Protein 5I2L (pdb70)

Structure (mmCIF, N/CA/C/O backbone):
data_5I2L
#
_entry.id   5I2L
#
_cell.length_a   37.325
_cell.length_b   50.670
_cell.length_c   53.381
_cell.angle_alpha   90.00
_cell.angle_beta   90.00
_cell.angle_gamma   90.00
#
_symmetry.space_group_name_H-M   'P 21 21 21'
#
loop_
_entity.id
_entity.type
_entity.pdbx_description
1 polymer 'EF-hand domain-containing protein D2'
2 non-polymer 'CALCIUM ION'
3 water water
#
loop_
_atom_site.group_PDB
_atom_site.id
_atom_site.type_symbol
_atom_site.label_atom_id
_atom_site.label_alt_id
_atom_site.label_comp_id
_atom_site.label_asym_id
_atom_site.label_entity_id
_atom_site.label_seq_id
_atom_site.pdbx_PDB_ins_code
_atom_site.Cartn_x
_atom_site.Cartn_y
_atom_site.Cartn_z
_atom_site.occupancy
_atom_site.B_iso_or_equiv
_atom_site.auth_seq_id
_atom_site.auth_comp_id
_atom_site.auth_asym_id
_atom_site.auth_atom_id
_atom_site.pdbx_PDB_model_num
ATOM 1 N N . PHE A 1 16 ? -14.912 18.422 -0.809 1.00 60.53 80 PHE A N 1
ATOM 2 C CA . PHE A 1 16 ? -14.789 17.369 -1.815 1.00 50.54 80 PHE A CA 1
ATOM 3 C C . PHE A 1 16 ? -15.947 17.363 -2.801 1.00 33.19 80 PHE A C 1
ATOM 4 O O . PHE A 1 16 ? -17.051 16.943 -2.459 1.00 36.39 80 PHE A O 1
ATOM 12 N N . ASN A 1 17 ? -15.691 17.829 -4.021 1.00 32.42 81 ASN A N 1
ATOM 13 C CA . ASN A 1 17 ? -16.639 17.647 -5.110 1.00 22.50 81 ASN A CA 1
ATOM 14 C C . ASN A 1 17 ? -16.237 16.441 -5.951 1.00 23.05 81 ASN A C 1
ATOM 15 O O . ASN A 1 17 ? -15.330 16.530 -6.773 1.00 19.31 81 ASN A O 1
ATOM 20 N N . PRO A 1 18 ? -16.889 15.327 -5.758 1.00 18.26 82 PRO A N 1
ATOM 21 C CA . PRO A 1 18 ? -16.526 14.115 -6.497 1.00 18.32 82 PRO A CA 1
ATOM 22 C C . PRO A 1 18 ? -16.724 14.210 -7.995 1.00 17.75 82 PRO A C 1
ATOM 23 O O . PRO A 1 18 ? -16.111 13.515 -8.732 1.00 19.91 82 PRO A O 1
ATOM 27 N N . TYR A 1 19 ? -17.626 15.078 -8.412 1.00 18.96 83 TYR A N 1
ATOM 28 C CA . TYR A 1 19 ? -17.983 15.210 -9.806 1.00 22.93 83 TYR A CA 1
ATOM 29 C C . TYR A 1 19 ? -16.876 15.842 -10.601 1.00 23.45 83 TYR A C 1
ATOM 30 O O . TYR A 1 19 ? -16.732 15.548 -11.726 1.00 26.81 83 TYR A O 1
ATOM 39 N N . THR A 1 20 ? -16.102 16.706 -9.977 1.00 19.93 84 THR A N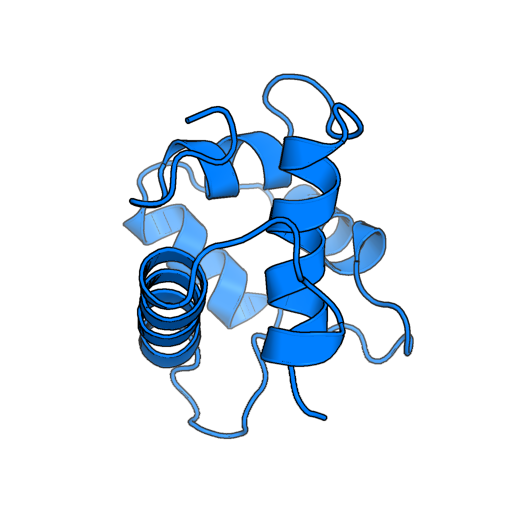 1
ATOM 40 C CA . THR A 1 20 ? -14.921 17.290 -10.612 1.00 21.59 84 THR A CA 1
ATOM 41 C C . THR A 1 20 ? -13.680 16.407 -10.534 1.00 20.34 84 THR A C 1
ATOM 42 O O . THR A 1 20 ? -12.882 16.395 -11.466 1.00 27.29 84 THR A O 1
ATOM 46 N N . GLU A 1 21 ? -13.501 15.656 -9.449 1.00 21.39 85 GLU A N 1
ATOM 47 C CA . GLU A 1 21 ? -12.329 14.792 -9.368 1.00 20.61 85 GLU A CA 1
ATOM 48 C C . GLU A 1 21 ? -12.436 13.527 -10.226 1.00 20.26 85 GLU A C 1
ATOM 49 O O . GLU A 1 21 ? -11.444 13.056 -10.781 1.00 20.83 85 GLU A O 1
ATOM 55 N N . PHE A 1 22 ? -13.649 12.998 -10.348 1.00 14.12 86 PHE A N 1
ATOM 56 C CA . PHE A 1 22 ? -13.873 11.739 -11.051 1.00 13.04 86 PHE A CA 1
ATOM 57 C C . PHE A 1 22 ? -14.678 11.953 -12.328 1.00 19.22 86 PHE A C 1
ATOM 58 O O . PHE A 1 22 ? -15.808 11.489 -12.436 1.00 16.82 86 PHE A O 1
ATOM 66 N N . LYS A 1 23 ? -14.086 12.641 -13.302 1.00 19.40 87 LYS A N 1
ATOM 67 C CA . LYS A 1 23 ? -14.804 12.957 -14.534 1.00 19.06 87 LYS A CA 1
ATOM 68 C C . LYS A 1 23 ? -14.992 11.760 -15.462 1.00 20.40 87 LYS A C 1
ATOM 69 O O . LYS A 1 23 ? -15.731 11.846 -16.447 1.00 22.25 87 LYS A O 1
ATOM 75 N N . GLU A 1 24 ? -14.337 10.645 -15.159 1.00 19.73 88 GLU A N 1
ATOM 76 C CA . GLU A 1 24 ? -14.534 9.455 -15.974 1.00 19.78 88 GLU A CA 1
ATOM 77 C C . GLU A 1 24 ? -15.888 8.810 -15.718 1.00 23.38 88 GLU A C 1
ATOM 78 O O . GLU A 1 24 ? -16.300 7.933 -16.468 1.00 26.16 88 GLU A O 1
ATOM 84 N N . PHE A 1 25 ? -16.586 9.248 -14.671 1.00 16.77 89 PHE A N 1
ATOM 85 C CA . PHE A 1 25 ? -17.908 8.713 -14.363 1.00 16.46 89 PHE A CA 1
ATOM 86 C C . PHE A 1 25 ? -19.019 9.729 -14.618 1.00 18.79 89 PHE A C 1
ATOM 87 O O . PHE A 1 25 ? -18.824 10.924 -14.427 1.00 19.38 89 PHE A O 1
ATOM 95 N N . SER A 1 26 ? -20.178 9.244 -15.050 1.00 12.79 90 SER A N 1
ATOM 96 C CA . SER A 1 26 ? -21.350 10.089 -15.255 1.00 14.81 90 SER A CA 1
ATOM 97 C C . SER A 1 26 ? -21.947 10.452 -13.905 1.00 15.68 90 SER A C 1
ATOM 98 O O . SER A 1 26 ? -21.621 9.817 -12.896 1.00 13.02 90 SER A O 1
ATOM 101 N N . ARG A 1 27 ? -22.798 11.479 -13.871 1.00 13.65 91 ARG A N 1
ATOM 102 C CA . ARG A 1 27 ? -23.489 11.814 -12.622 1.00 14.09 91 ARG A CA 1
ATOM 103 C C . ARG A 1 27 ? -24.316 10.633 -12.117 1.00 18.19 91 ARG A C 1
ATOM 104 O O . ARG A 1 27 ? -24.333 10.348 -10.925 1.00 17.37 91 ARG A O 1
ATOM 112 N N . LYS A 1 28 ? -24.987 9.930 -13.032 1.00 17.19 92 LYS A N 1
ATOM 113 C CA . LYS A 1 28 ? -25.753 8.743 -12.661 1.00 17.65 92 LYS A CA 1
ATOM 114 C C . LYS A 1 28 ? -24.897 7.683 -11.963 1.00 16.81 92 LYS A C 1
ATOM 115 O O . LYS A 1 28 ? -25.302 7.103 -10.950 1.00 13.83 92 LYS A O 1
ATOM 121 N N . GLN A 1 29 ? -23.720 7.425 -12.514 1.00 18.76 93 GLN A N 1
ATOM 122 C CA . GLN A 1 29 ? -22.817 6.453 -11.925 1.00 13.10 93 GLN A CA 1
ATOM 123 C C . GLN A 1 29 ? -22.356 6.879 -10.526 1.00 17.21 93 GLN A C 1
ATOM 124 O O . GLN A 1 29 ? -22.366 6.078 -9.591 1.00 13.04 93 GLN A O 1
ATOM 130 N N . ILE A 1 30 ? -21.965 8.140 -10.373 1.00 12.58 94 ILE A N 1
ATOM 131 C CA . ILE A 1 30 ? -21.531 8.604 -9.056 1.00 11.25 94 ILE A CA 1
ATOM 132 C C . ILE A 1 30 ? -22.679 8.551 -8.024 1.00 12.95 94 ILE A C 1
ATOM 133 O O . ILE A 1 30 ? -22.480 8.139 -6.872 1.00 12.28 94 ILE A O 1
ATOM 138 N N . LYS A 1 31 ? -23.888 8.900 -8.445 1.00 15.55 95 LYS A N 1
ATOM 139 C CA . LYS A 1 31 ? -25.042 8.822 -7.547 1.00 19.01 95 LYS A CA 1
ATOM 140 C C . LYS A 1 31 ? -25.333 7.366 -7.144 1.00 21.68 95 LYS A C 1
ATOM 141 O O . LYS A 1 31 ? -25.737 7.102 -6.016 1.00 17.94 95 LYS A O 1
ATOM 147 N N . ASP A 1 32 ? -25.124 6.431 -8.065 1.00 15.49 96 ASP A N 1
ATOM 148 C CA . ASP A 1 32 ? -25.325 5.000 -7.771 1.00 16.01 96 ASP A CA 1
ATOM 149 C C . ASP A 1 32 ? -24.287 4.520 -6.767 1.00 15.52 96 ASP A C 1
ATOM 150 O O . ASP A 1 32 ? -24.579 3.689 -5.894 1.00 14.90 96 ASP A O 1
ATOM 155 N N . MET A 1 33 ? -23.068 5.039 -6.903 1.00 14.25 97 MET A N 1
ATOM 156 C CA . MET A 1 3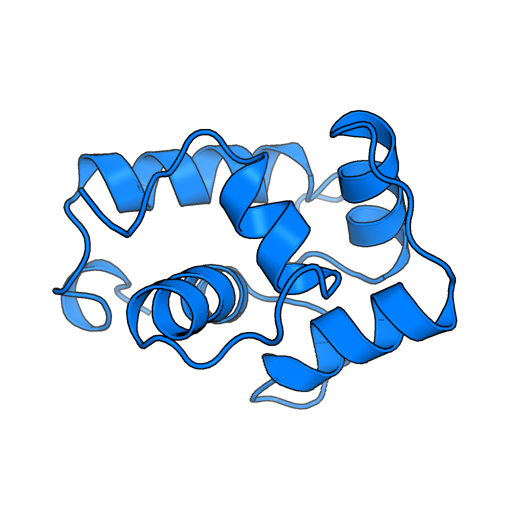3 ? -21.986 4.699 -5.979 1.00 13.46 97 MET A CA 1
ATOM 157 C C . MET A 1 33 ? -22.307 5.292 -4.627 1.00 12.62 97 MET A C 1
ATOM 158 O O . MET A 1 33 ? -22.107 4.651 -3.598 1.00 13.21 97 MET A O 1
ATOM 163 N N . GLU A 1 34 ? -22.825 6.514 -4.627 1.00 12.32 98 GLU A N 1
ATOM 164 C CA . GLU A 1 34 ? -23.251 7.142 -3.385 1.00 15.26 98 GLU A CA 1
ATOM 165 C C . GLU A 1 34 ? -24.345 6.362 -2.672 1.00 19.47 98 GLU A C 1
ATOM 166 O O . GLU A 1 34 ? -24.293 6.197 -1.458 1.00 18.91 98 GLU A O 1
ATOM 172 N N . LYS A 1 35 ? -25.344 5.900 -3.417 1.00 15.61 99 LYS A N 1
ATOM 173 C CA . LYS A 1 35 ? -26.430 5.124 -2.818 1.00 19.34 99 LYS A CA 1
ATOM 174 C C . LYS A 1 35 ? -25.908 3.838 -2.183 1.00 21.78 99 LYS A C 1
ATOM 175 O O . LYS A 1 35 ? -26.312 3.472 -1.078 1.00 18.74 99 LYS A O 1
ATOM 181 N N . MET A 1 36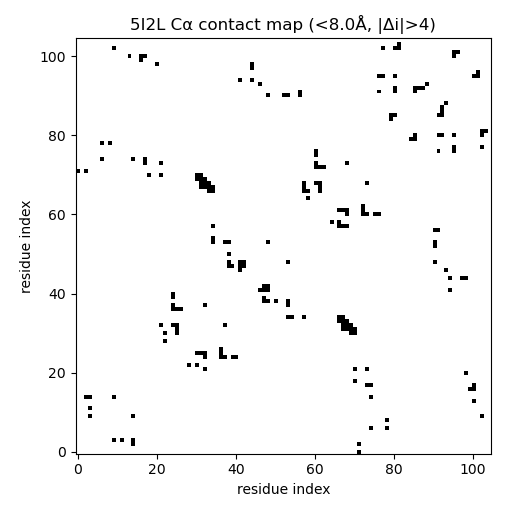 ? -25.020 3.151 -2.894 1.00 13.45 100 MET A N 1
ATOM 182 C CA . MET A 1 36 ? -24.376 1.951 -2.362 1.00 16.68 100 MET A CA 1
ATOM 183 C C . MET A 1 36 ? -23.566 2.268 -1.087 1.00 16.21 100 MET A C 1
ATOM 184 O O . MET A 1 36 ? -23.636 1.535 -0.094 1.00 16.47 100 MET A O 1
ATOM 189 N N . PHE A 1 37 ? -22.789 3.349 -1.127 1.00 13.32 101 PHE A N 1
ATOM 190 C CA . PHE A 1 37 ? -21.972 3.743 0.027 1.00 14.27 101 PHE A CA 1
ATOM 191 C C . PHE A 1 37 ? -22.864 3.987 1.242 1.00 15.34 101 PHE A C 1
ATOM 192 O O . PHE A 1 37 ? -22.630 3.456 2.338 1.00 14.28 101 PHE A O 1
ATOM 200 N N . LYS A 1 38 ? -23.888 4.806 1.037 1.00 15.76 102 LYS A N 1
ATOM 201 C CA . LYS A 1 38 ? -24.803 5.181 2.111 1.00 17.01 102 LYS A CA 1
ATOM 202 C C . LYS A 1 38 ? -25.578 3.973 2.630 1.00 20.04 102 LYS A C 1
ATOM 203 O O . LYS A 1 38 ? -25.889 3.889 3.816 1.00 20.15 102 LYS A O 1
ATOM 209 N N . GLN A 1 39 ? -25.855 3.020 1.746 1.00 17.71 103 GLN A N 1
ATOM 210 C CA . GLN A 1 39 ? -26.547 1.798 2.137 1.00 20.77 103 GLN A CA 1
ATOM 211 C C . GLN A 1 39 ? -25.753 1.022 3.175 1.00 20.24 103 GLN A C 1
ATOM 212 O O . GLN A 1 39 ? -26.314 0.506 4.143 1.00 20.18 103 GLN A O 1
ATOM 218 N N . TYR A 1 40 ? -24.444 0.949 2.976 1.00 17.51 104 TYR A N 1
ATOM 219 C CA . TYR A 1 40 ? -23.616 0.126 3.836 1.00 16.51 104 TYR A CA 1
ATOM 220 C C . TYR A 1 40 ? -22.886 0.871 4.958 1.00 16.66 104 TYR A C 1
ATOM 221 O O . TYR A 1 40 ? -22.316 0.239 5.845 1.00 17.69 104 TYR A O 1
ATOM 230 N N . ASP A 1 41 ? -22.933 2.201 4.938 1.00 15.63 105 ASP A N 1
ATOM 231 C CA . ASP A 1 41 ? -22.478 2.992 6.085 1.00 14.95 105 ASP A CA 1
ATOM 232 C C . ASP A 1 41 ? -23.586 2.968 7.150 1.00 18.20 105 ASP A C 1
ATOM 233 O O . ASP A 1 41 ? -24.302 3.961 7.363 1.00 21.26 105 ASP A O 1
ATOM 238 N N . ALA A 1 42 ? -23.706 1.826 7.818 1.00 22.72 106 ALA A N 1
ATOM 239 C CA . ALA A 1 42 ? -24.768 1.589 8.788 1.00 30.38 106 ALA A CA 1
ATOM 240 C C . ALA A 1 42 ? -24.782 2.612 9.914 1.00 30.41 106 ALA A C 1
ATOM 241 O O . ALA A 1 42 ? -25.836 2.918 10.461 1.00 28.56 106 ALA A O 1
ATOM 243 N N . GLY A 1 43 ? -23.613 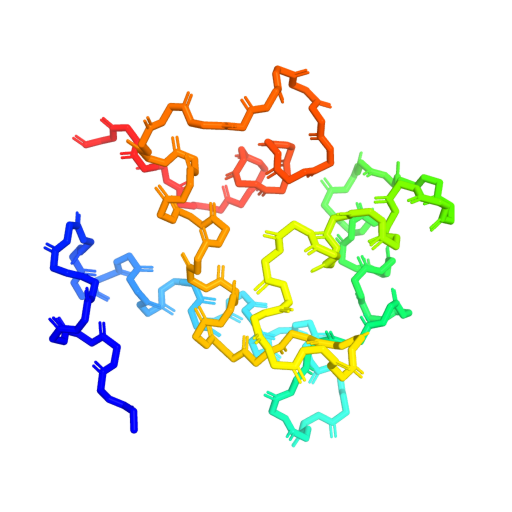3.141 10.254 1.00 28.85 107 GLY A N 1
ATOM 244 C CA . GLY A 1 43 ? -23.498 4.077 11.356 1.00 21.70 107 GLY A CA 1
ATOM 245 C C . GLY A 1 43 ? -23.723 5.542 11.006 1.00 25.59 107 GLY A C 1
ATOM 246 O O . GLY A 1 43 ? -23.754 6.393 11.896 1.00 23.46 107 GLY A O 1
ATOM 247 N N . ARG A 1 44 ? -23.864 5.835 9.713 1.00 19.75 108 ARG A N 1
ATOM 248 C CA . ARG A 1 44 ? -24.107 7.193 9.209 1.00 26.95 108 ARG A CA 1
ATOM 249 C C . ARG A 1 44 ? -23.040 8.219 9.599 1.00 28.63 108 ARG A C 1
ATOM 250 O O . ARG A 1 44 ? -23.344 9.411 9.745 1.00 28.10 108 ARG A O 1
ATOM 258 N N . ASP A 1 45 ? -21.796 7.769 9.757 1.00 18.50 109 ASP A N 1
ATOM 259 C CA . ASP A 1 45 ? -20.710 8.683 10.111 1.00 23.29 109 ASP A CA 1
ATOM 260 C C . ASP A 1 45 ? -19.934 9.156 8.878 1.00 21.25 109 ASP A C 1
ATOM 261 O O . ASP A 1 45 ? -18.998 9.946 8.987 1.00 21.52 109 ASP A O 1
ATOM 266 N N . GLY A 1 46 ? -20.306 8.654 7.707 1.00 20.12 110 GLY A N 1
ATOM 267 C CA . GLY A 1 46 ? -19.632 9.068 6.480 1.00 17.60 110 GLY A CA 1
ATOM 268 C C . GLY A 1 46 ? -18.452 8.213 6.044 1.00 15.87 110 GLY A C 1
ATOM 269 O O . GLY A 1 46 ? -17.675 8.613 5.181 1.00 13.65 110 GLY A O 1
ATOM 270 N N . PHE A 1 47 ? -18.304 7.033 6.646 1.00 14.38 111 PHE A N 1
ATOM 271 C CA . PHE A 1 47 ? -17.192 6.145 6.312 1.00 11.66 111 PHE A CA 1
ATOM 272 C C . PHE A 1 47 ? -17.690 4.731 6.256 1.00 20.25 111 PHE A C 1
ATOM 273 O O . PHE A 1 47 ? -18.709 4.418 6.831 1.00 12.62 111 PHE A O 1
ATOM 281 N N . ILE A 1 48 ? -16.976 3.869 5.564 1.00 10.85 112 ILE A N 1
ATOM 282 C CA . ILE A 1 48 ? -17.248 2.448 5.671 1.00 5.53 112 ILE A CA 1
ATOM 283 C C . ILE A 1 48 ? -16.026 1.821 6.310 1.00 8.61 112 ILE A C 1
ATOM 284 O O . ILE A 1 48 ? -14.931 1.843 5.745 1.00 13.10 112 ILE A O 1
ATOM 289 N N . ASP A 1 49 ? -16.229 1.258 7.500 1.00 9.87 113 ASP A N 1
ATOM 290 C CA . ASP A 1 49 ? -15.144 0.613 8.223 1.00 13.48 113 ASP A CA 1
ATOM 291 C C . ASP A 1 49 ? -15.080 -0.878 7.892 1.00 11.94 113 ASP A C 1
ATOM 292 O O . ASP A 1 49 ? -15.798 -1.370 7.007 1.00 11.48 113 ASP A O 1
ATOM 297 N N . LEU A 1 50 ? -14.238 -1.606 8.614 1.00 9.39 114 LEU A N 1
ATOM 298 C CA . LEU A 1 50 ? -13.958 -2.994 8.222 1.00 11.59 114 LEU A CA 1
ATOM 299 C C . LEU A 1 50 ? -15.172 -3.888 8.373 1.00 15.13 114 LEU A C 1
ATOM 300 O O . LEU A 1 50 ? -15.476 -4.718 7.502 1.00 12.85 114 LEU A O 1
ATOM 305 N N . MET A 1 51 ? -15.873 -3.730 9.489 1.00 17.15 115 MET A N 1
ATOM 306 C CA . MET A 1 51 ? -17.049 -4.551 9.749 1.00 14.23 115 MET A CA 1
ATOM 307 C C . MET A 1 51 ? -18.197 -4.207 8.820 1.00 11.73 115 MET A C 1
ATOM 308 O O . MET A 1 51 ? -18.960 -5.079 8.420 1.00 18.97 115 MET A O 1
ATOM 313 N N . GLU A 1 52 ? -18.320 -2.942 8.466 1.00 11.71 116 GLU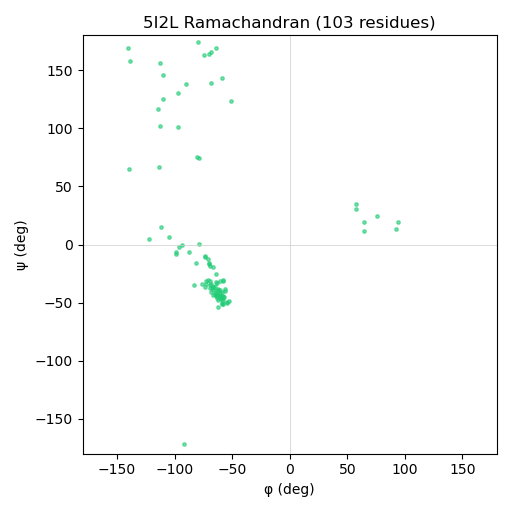 A N 1
ATOM 314 C CA . GLU A 1 52 ? -19.337 -2.553 7.508 1.00 11.50 116 GLU A CA 1
ATOM 315 C C . GLU A 1 52 ? -19.047 -3.132 6.129 1.00 12.44 116 GLU A C 1
ATOM 316 O O . GLU A 1 52 ? -19.965 -3.575 5.424 1.00 14.98 116 GLU A O 1
ATOM 322 N N . LEU A 1 53 ? -17.775 -3.138 5.749 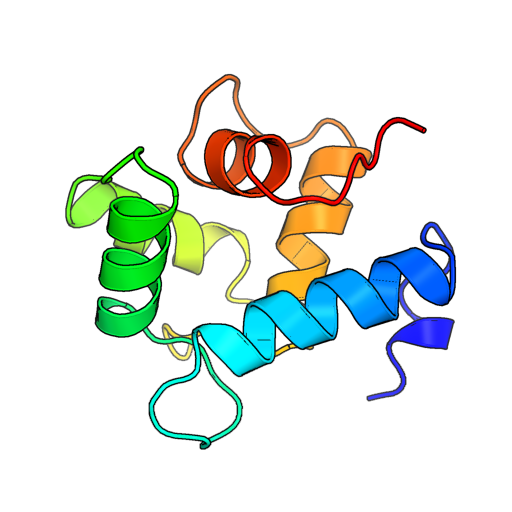1.00 13.63 117 LEU A N 1
ATOM 323 C CA . LEU A 1 53 ? -17.392 -3.713 4.466 1.00 13.16 117 LEU A CA 1
ATOM 324 C C . LEU A 1 53 ? -17.644 -5.220 4.499 1.00 14.47 117 LEU A C 1
ATOM 325 O O . LEU A 1 53 ? -18.068 -5.815 3.503 1.00 13.86 117 LEU A O 1
ATOM 330 N N . LYS A 1 54 ? -17.400 -5.833 5.651 1.00 9.56 118 LYS A N 1
ATOM 331 C CA . LYS A 1 54 ? -17.604 -7.280 5.811 1.00 10.54 118 LYS A CA 1
ATOM 332 C C . LYS A 1 54 ? -19.059 -7.592 5.506 1.00 16.03 118 LYS A C 1
ATOM 333 O O . LYS A 1 54 ? -19.375 -8.466 4.702 1.00 14.45 118 LYS A O 1
ATOM 339 N N . LEU A 1 55 ? -19.955 -6.844 6.143 1.00 18.87 119 LEU A N 1
ATOM 340 C CA . LEU A 1 55 ? -21.387 -6.998 5.911 1.00 20.20 119 LEU A CA 1
ATOM 341 C C . LEU A 1 55 ? -21.765 -6.729 4.454 1.00 18.56 119 LEU A C 1
ATOM 342 O O . LEU A 1 55 ? -22.610 -7.424 3.894 1.00 18.62 119 LEU A O 1
ATOM 347 N N . MET A 1 56 ? -21.145 -5.729 3.832 1.00 12.33 120 MET A N 1
ATOM 348 C CA . MET A 1 56 ? -21.436 -5.448 2.429 1.00 16.68 120 MET A CA 1
ATOM 349 C C . MET A 1 56 ? -21.119 -6.646 1.533 1.00 20.49 120 MET A C 1
ATOM 350 O O . MET A 1 56 ? -21.919 -7.049 0.672 1.00 17.43 120 MET A O 1
ATOM 355 N N . MET A 1 57 ? -19.949 -7.224 1.729 1.00 11.60 121 MET A N 1
ATOM 356 C CA . MET A 1 57 ? -19.514 -8.317 0.863 1.00 20.34 121 MET A CA 1
ATOM 357 C C . MET A 1 57 ? -20.362 -9.577 1.114 1.00 19.01 121 MET A C 1
ATOM 358 O O . MET A 1 57 ? -20.700 -10.291 0.178 1.00 17.03 121 MET A O 1
ATOM 363 N N . GLU A 1 58 ? -20.719 -9.834 2.370 1.00 16.40 122 GLU A N 1
ATOM 364 C CA . GLU A 1 58 ? -21.695 -10.878 2.661 1.00 18.04 122 GLU A CA 1
ATOM 365 C C . GLU A 1 58 ? -23.001 -10.658 1.886 1.00 25.14 122 GLU A C 1
ATOM 366 O O . GLU A 1 58 ? -23.505 -11.578 1.243 1.00 17.43 122 GLU A O 1
ATOM 372 N N . LYS A 1 59 ? -23.541 -9.442 1.939 1.00 18.51 123 LYS A N 1
ATOM 373 C CA . LYS A 1 59 ? -24.841 -9.175 1.326 1.00 22.50 123 LYS A CA 1
ATOM 374 C C . LYS A 1 59 ? -24.779 -9.232 -0.197 1.00 23.40 123 LYS A C 1
ATOM 375 O O . LYS A 1 59 ? -25.751 -9.619 -0.843 1.00 24.22 123 LYS A O 1
ATOM 381 N N . LEU A 1 60 ? -23.637 -8.861 -0.769 1.00 20.80 124 LEU A N 1
ATOM 382 C CA . LEU A 1 60 ? -23.437 -8.986 -2.211 1.00 18.46 124 LEU A CA 1
ATOM 383 C C . LEU A 1 60 ? -23.325 -10.447 -2.638 1.00 23.32 124 LEU A C 1
ATOM 384 O O . LEU A 1 60 ? -23.449 -10.765 -3.826 1.00 18.53 124 LEU A O 1
ATOM 389 N N . GLY A 1 61 ? -23.100 -11.327 -1.666 1.00 28.28 125 GLY A N 1
ATOM 390 C CA . GLY A 1 61 ? -23.041 -12.757 -1.924 1.00 29.57 125 GLY A CA 1
ATOM 391 C C . GLY A 1 61 ? -21.631 -13.258 -2.172 1.00 28.94 125 GLY A C 1
ATOM 392 O O . GLY A 1 61 ? -21.424 -14.338 -2.731 1.00 24.45 125 GLY A O 1
ATOM 393 N N . ALA A 1 62 ? -20.648 -12.473 -1.749 1.00 17.76 126 ALA A N 1
ATOM 394 C CA . ALA A 1 62 ? -19.258 -12.834 -1.971 1.00 17.47 126 ALA A CA 1
ATOM 395 C C . ALA A 1 62 ? -18.421 -12.498 -0.739 1.00 19.37 126 ALA A C 1
ATOM 396 O O . ALA A 1 62 ? -17.533 -11.635 -0.807 1.00 19.14 126 ALA A O 1
ATOM 398 N N . PRO A 1 63 ? -18.691 -13.180 0.388 1.00 20.88 127 PRO A N 1
ATOM 399 C CA . PRO A 1 63 ? -17.976 -12.823 1.621 1.00 16.51 127 PRO A CA 1
ATOM 400 C C . PRO A 1 63 ? -16.485 -12.983 1.413 1.00 23.59 127 PRO A C 1
ATOM 401 O O . PRO A 1 63 ? -16.053 -13.874 0.663 1.00 21.06 127 PRO A O 1
ATOM 405 N N . GLN A 1 64 ? -15.718 -12.075 2.009 1.00 17.01 128 GLN A N 1
ATOM 406 C CA . GLN A 1 64 ? -14.265 -12.099 1.929 1.00 20.88 128 GLN A CA 1
ATOM 407 C C . GLN A 1 64 ? -13.683 -12.411 3.298 1.00 21.76 128 GLN A C 1
ATOM 408 O O . GLN A 1 64 ? -14.332 -12.182 4.315 1.00 23.71 128 GLN A O 1
ATOM 414 N N . THR A 1 65 ? -12.459 -12.934 3.320 1.00 21.65 129 THR A N 1
ATOM 415 C CA . THR A 1 65 ? -11.791 -13.244 4.578 1.00 25.20 129 THR A CA 1
ATOM 416 C C . THR A 1 65 ? -11.426 -11.952 5.272 1.00 25.44 129 THR A C 1
ATOM 417 O O . THR A 1 65 ? -11.414 -10.887 4.657 1.00 19.59 129 THR A O 1
ATOM 421 N N . HIS A 1 66 ? -11.119 -12.057 6.557 1.00 17.40 130 HIS A N 1
ATOM 422 C CA . HIS A 1 66 ? -10.720 -10.908 7.359 1.00 21.36 130 HIS A CA 1
ATOM 423 C C . HIS A 1 66 ? -9.561 -10.118 6.730 1.00 24.80 130 HIS A C 1
ATOM 424 O O . HIS A 1 66 ? -9.618 -8.885 6.604 1.00 17.03 130 HIS A O 1
ATOM 431 N N . LEU A 1 67 ? -8.517 -10.821 6.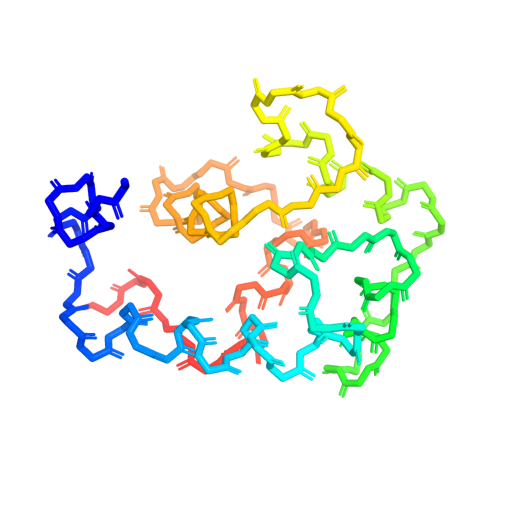322 1.00 23.96 131 LEU A N 1
ATOM 432 C CA . LEU A 1 67 ? -7.362 -10.205 5.691 1.00 22.05 131 LEU A CA 1
ATOM 433 C C . LEU A 1 67 ? -7.698 -9.618 4.326 1.00 16.92 131 LEU A C 1
ATOM 434 O O . LEU A 1 67 ? -7.191 -8.617 3.949 1.00 20.86 131 LEU A O 1
ATOM 439 N N . GLY A 1 68 ? -8.563 -10.297 3.612 1.00 18.25 132 GLY A N 1
ATOM 440 C CA . GLY A 1 68 ? -9.018 -9.858 2.321 1.00 20.66 132 GLY A CA 1
ATOM 441 C C . GLY A 1 68 ? -9.670 -8.495 2.459 1.00 18.96 132 GLY A C 1
ATOM 442 O O . GLY A 1 68 ? -9.390 -7.603 1.704 1.00 15.19 132 GLY A O 1
ATOM 443 N N . LEU A 1 69 ? -10.519 -8.376 3.469 1.00 16.87 133 LEU A N 1
ATOM 444 C CA . L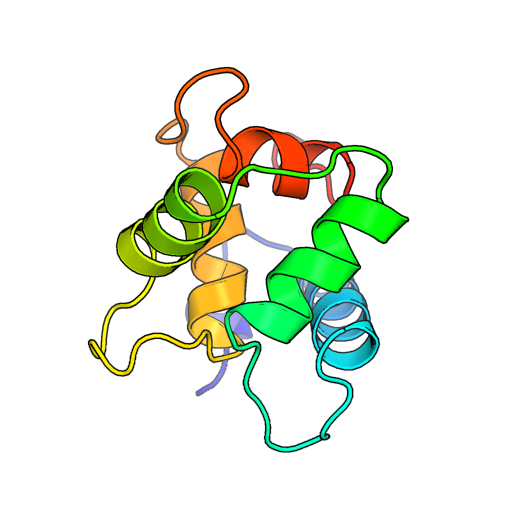EU A 1 69 ? -11.231 -7.128 3.751 1.00 18.69 133 LEU A CA 1
ATOM 445 C C . LEU A 1 69 ? -10.264 -6.002 4.090 1.00 17.65 133 LEU A C 1
ATOM 446 O O . LEU A 1 69 ? -10.356 -4.913 3.573 1.00 13.00 133 LEU A O 1
ATOM 451 N N . LYS A 1 70 ? -9.338 -6.318 4.973 1.00 13.71 134 LYS A N 1
ATOM 452 C CA . LYS A 1 70 ? -8.311 -5.375 5.400 1.00 11.25 134 LYS A CA 1
ATOM 453 C C . LYS A 1 70 ? -7.509 -4.904 4.189 1.00 18.04 134 LYS A C 1
ATOM 454 O O . LYS A 1 70 ? -7.218 -3.714 4.051 1.00 12.22 134 LYS A O 1
ATOM 460 N N . ASN A 1 71 ? -7.149 -5.841 3.319 1.00 12.48 135 ASN A N 1
ATOM 461 C CA . ASN A 1 71 ? -6.379 -5.491 2.128 1.00 17.21 135 ASN A CA 1
ATOM 462 C C . ASN A 1 71 ? -7.181 -4.663 1.118 1.00 16.02 135 ASN A C 1
ATOM 463 O O . ASN A 1 71 ? -6.623 -3.794 0.458 1.00 16.61 135 ASN A O 1
ATOM 468 N N . MET A 1 72 ? -8.482 -4.920 1.012 1.00 10.54 136 MET A N 1
ATOM 469 C CA . MET A 1 72 ? -9.351 -4.099 0.176 1.00 14.74 136 MET A CA 1
ATOM 470 C C . MET A 1 72 ? -9.281 -2.646 0.625 1.00 14.58 136 MET A C 1
ATOM 471 O O . MET A 1 72 ? -9.076 -1.741 -0.193 1.00 8.83 136 MET A O 1
ATOM 476 N N . ILE A 1 73 ? -9.420 -2.418 1.932 1.00 10.67 137 ILE A N 1
ATOM 477 C CA . ILE A 1 73 ? -9.383 -1.050 2.449 1.00 9.94 137 ILE A CA 1
ATOM 478 C C . ILE A 1 73 ? -8.019 -0.421 2.221 1.00 10.98 137 ILE A C 1
ATOM 479 O O . ILE A 1 73 ? -7.938 0.722 1.776 1.00 10.15 137 ILE A O 1
ATOM 484 N N . LYS A 1 74 ? -6.957 -1.183 2.482 1.00 10.75 138 LYS A N 1
ATOM 485 C CA . LYS A 1 74 ? -5.597 -0.680 2.294 1.00 12.37 138 LYS A CA 1
ATOM 486 C C . LYS A 1 74 ? -5.322 -0.172 0.885 1.00 13.53 138 LYS A C 1
ATOM 487 O O . LYS A 1 74 ? -4.619 0.818 0.721 1.00 14.75 138 LYS A O 1
ATOM 493 N N . GLU A 1 75 ? -5.865 -0.855 -0.124 1.00 17.07 139 GLU A N 1
ATOM 494 C CA . GLU A 1 75 ? -5.630 -0.470 -1.529 1.00 12.74 139 GLU A CA 1
ATOM 495 C C . GLU A 1 75 ? -6.074 0.954 -1.829 1.00 15.90 139 GLU A C 1
ATOM 496 O O . GLU A 1 75 ? -5.487 1.620 -2.681 1.00 15.10 139 GLU A O 1
ATOM 502 N N . VAL A 1 76 ? -7.113 1.422 -1.142 1.00 11.29 140 VAL A N 1
ATOM 503 C CA . VAL A 1 76 ? -7.670 2.744 -1.449 1.00 13.23 140 VAL A CA 1
ATOM 504 C C . VAL A 1 76 ? -7.691 3.732 -0.278 1.00 12.68 140 VAL A C 1
ATOM 505 O O . VAL A 1 76 ? -8.185 4.851 -0.426 1.00 16.41 140 VAL A O 1
ATOM 509 N N . ASP A 1 77 ? -7.117 3.324 0.857 1.00 11.89 141 ASP A N 1
ATOM 510 C CA . ASP A 1 77 ? -7.125 4.102 2.086 1.00 14.65 141 ASP A CA 1
ATOM 511 C C . ASP A 1 77 ? -6.031 5.180 2.044 1.00 16.65 141 ASP A C 1
ATOM 512 O O . ASP A 1 77 ? -4.994 5.047 2.675 1.00 16.04 141 ASP A O 1
ATOM 517 N N . GLU A 1 78 ? -6.283 6.238 1.279 1.00 14.84 142 GLU A N 1
ATOM 518 C CA . GLU A 1 78 ? -5.283 7.278 1.032 1.00 11.13 142 GLU A CA 1
ATOM 519 C C . GLU A 1 78 ? -4.938 8.152 2.240 1.00 15.70 142 GLU A C 1
ATOM 520 O O . GLU A 1 78 ? -3.879 8.786 2.258 1.00 17.16 142 GLU A O 1
ATOM 526 N N . ASP A 1 79 ? -5.787 8.176 3.264 1.00 15.36 143 ASP A N 1
ATOM 527 C CA . ASP A 1 79 ? -5.416 8.922 4.465 1.00 14.41 143 ASP A CA 1
ATOM 528 C C . ASP A 1 79 ? -5.148 8.027 5.686 1.00 13.16 143 ASP A C 1
ATOM 529 O O . ASP A 1 79 ? -5.127 8.491 6.834 1.00 16.58 143 ASP A O 1
ATOM 534 N N . PHE A 1 80 ? -4.983 6.728 5.422 1.00 12.96 144 PHE A N 1
ATOM 535 C CA . PHE A 1 80 ? -4.432 5.797 6.399 1.00 11.03 144 PHE A CA 1
ATOM 536 C C . PHE A 1 80 ? -5.182 5.706 7.738 1.00 14.04 144 PHE A C 1
ATOM 537 O O . PHE A 1 80 ? -4.564 5.533 8.799 1.00 17.37 144 PHE A O 1
ATOM 545 N N . ASP A 1 81 ? -6.508 5.838 7.701 1.00 12.07 145 ASP A N 1
ATOM 546 C CA . ASP A 1 81 ? -7.293 5.775 8.940 1.00 13.53 145 ASP A CA 1
ATOM 547 C C . ASP A 1 81 ? -8.034 4.435 9.055 1.00 15.91 145 ASP A C 1
ATOM 548 O O . ASP A 1 81 ? -8.840 4.229 9.968 1.00 15.15 145 ASP A O 1
ATOM 553 N N . SER A 1 82 ? -7.734 3.539 8.115 1.00 13.04 146 SER A N 1
ATOM 554 C CA . SER A 1 82 ? -8.308 2.177 8.074 1.00 11.67 146 SER A CA 1
ATOM 555 C C . SER A 1 82 ? -9.826 2.074 7.850 1.00 13.12 146 SER A C 1
ATOM 556 O O . SER A 1 82 ? -10.436 1.047 8.160 1.00 13.71 146 SER A O 1
ATOM 559 N N . LYS A 1 83 ? -10.447 3.129 7.324 1.00 13.79 147 LYS A N 1
ATOM 560 C CA . LYS A 1 83 ? -11.854 3.063 6.935 1.00 11.52 147 LYS A CA 1
ATOM 561 C C . LYS A 1 83 ? -12.004 3.837 5.637 1.00 16.73 147 LYS A C 1
ATOM 562 O O . LYS A 1 83 ? -11.092 4.506 5.258 1.00 9.83 147 LYS A O 1
ATOM 568 N N . LEU A 1 84 ? -13.134 3.749 4.952 1.00 11.44 148 LEU A N 1
ATOM 569 C CA . LEU A 1 84 ? -13.246 4.373 3.625 1.00 11.09 148 LEU A CA 1
ATOM 570 C C . LEU A 1 84 ? -14.170 5.578 3.637 1.00 9.11 148 LEU A C 1
ATOM 571 O O . LEU A 1 84 ? -15.307 5.467 4.051 1.00 13.13 148 LEU A O 1
ATOM 576 N N . SER A 1 85 ? -13.685 6.727 3.186 1.00 10.94 149 SER A N 1
ATOM 577 C CA . SER A 1 85 ? -14.567 7.868 2.974 1.00 13.34 149 SER A CA 1
ATOM 578 C C . SER A 1 85 ? -15.257 7.643 1.643 1.00 15.09 149 SER A C 1
ATOM 579 O O . SER A 1 85 ? -14.899 6.731 0.917 1.00 11.76 149 SER A O 1
ATOM 582 N N . PHE A 1 86 ? -16.203 8.500 1.289 1.00 13.92 150 PHE A N 1
ATOM 583 C CA . PHE A 1 86 ? -16.869 8.340 -0.007 1.00 10.65 150 PHE A CA 1
ATOM 584 C C . PHE A 1 86 ? -15.872 8.480 -1.156 1.00 11.45 150 PHE A C 1
ATOM 585 O O . PHE A 1 86 ? -15.968 7.762 -2.144 1.00 10.63 150 PHE A O 1
ATOM 593 N N . ARG A 1 87 ? -14.918 9.403 -1.024 1.00 12.31 151 ARG A N 1
ATOM 594 C CA . ARG A 1 87 ? -13.909 9.623 -2.059 1.00 11.58 151 ARG A CA 1
ATOM 595 C C . ARG A 1 87 ? -13.064 8.388 -2.267 1.00 12.02 151 ARG A C 1
ATOM 596 O O . ARG A 1 87 ? -12.697 8.024 -3.392 1.00 11.72 151 ARG A O 1
ATOM 604 N N . GLU A 1 88 ? -12.754 7.722 -1.169 1.00 12.30 152 GLU A N 1
ATOM 605 C CA . GLU A 1 88 ? -11.955 6.519 -1.281 1.00 12.20 152 GLU A CA 1
ATOM 606 C C . GLU A 1 88 ? -12.763 5.372 -1.869 1.00 10.78 152 GLU A C 1
ATOM 607 O O . GLU A 1 88 ? -12.207 4.510 -2.569 1.00 10.62 152 GLU A O 1
ATOM 613 N N . PHE A 1 89 ? -14.066 5.364 -1.593 1.00 9.62 153 PHE A N 1
ATOM 614 C CA . PHE A 1 89 ? -14.973 4.392 -2.202 1.00 10.70 153 PHE A CA 1
ATOM 615 C C . PHE A 1 89 ? -14.993 4.582 -3.735 1.00 10.07 153 PHE A C 1
ATOM 616 O O . PHE A 1 89 ? -14.957 3.607 -4.497 1.00 9.44 153 PHE A O 1
ATOM 624 N N . LEU A 1 90 ? -15.033 5.836 -4.181 1.00 9.42 154 LEU A N 1
ATOM 625 C CA . LEU A 1 90 ? -14.973 6.139 -5.606 1.00 9.73 154 LEU A CA 1
ATOM 626 C C . LEU A 1 90 ? -13.637 5.695 -6.193 1.00 12.54 154 LEU A C 1
ATOM 627 O O . LEU A 1 90 ? -13.585 5.280 -7.346 1.00 10.29 154 LEU A O 1
ATOM 632 N N . LEU A 1 91 ? -12.558 5.758 -5.402 1.00 8.58 155 LEU A N 1
ATOM 633 C CA . LEU A 1 91 ? -11.257 5.289 -5.892 1.00 9.50 155 LEU A CA 1
ATOM 634 C C . LEU A 1 91 ? -11.289 3.803 -6.267 1.00 11.75 155 LEU A C 1
ATOM 635 O O . LEU A 1 91 ? -10.571 3.371 -7.166 1.00 10.17 155 LEU A O 1
ATOM 640 N N . ILE A 1 92 ? -12.112 3.022 -5.581 1.00 10.89 156 ILE A N 1
ATOM 641 C CA . ILE A 1 92 ? -12.269 1.607 -5.949 1.00 9.58 156 ILE A CA 1
ATOM 642 C C . ILE A 1 92 ? -12.727 1.526 -7.397 1.00 9.85 156 ILE A C 1
ATOM 643 O O . ILE A 1 92 ? -12.176 0.773 -8.205 1.00 12.24 156 ILE A O 1
ATOM 648 N N . PHE A 1 93 ? -13.717 2.340 -7.747 1.00 9.58 157 PHE A N 1
ATOM 649 C CA . PHE A 1 93 ? -14.240 2.291 -9.106 1.00 11.40 157 PHE A CA 1
ATOM 650 C C . PHE A 1 93 ? -13.282 2.894 -10.119 1.00 13.65 157 PHE A C 1
ATOM 651 O O . PHE A 1 93 ? -13.204 2.412 -11.258 1.00 11.17 157 PHE A O 1
ATOM 659 N N . ARG A 1 94 ? -12.542 3.918 -9.707 1.00 10.50 158 ARG A N 1
ATOM 660 C CA . ARG A 1 94 ? -11.518 4.490 -10.580 1.00 9.91 158 ARG A CA 1
ATOM 661 C C . ARG A 1 94 ? -10.456 3.432 -10.884 1.00 12.79 158 ARG A C 1
ATOM 662 O O . ARG A 1 94 ? -10.025 3.278 -12.034 1.00 9.40 158 ARG A O 1
ATOM 670 N N . LYS A 1 95 ? -10.032 2.693 -9.862 1.00 11.25 159 LYS A N 1
ATOM 671 C CA . LYS A 1 95 ? -9.024 1.650 -10.093 1.00 11.44 159 LYS A CA 1
ATOM 672 C C . LYS A 1 95 ? -9.536 0.554 -11.006 1.00 11.11 159 LYS A C 1
ATOM 673 O O . LYS A 1 95 ? -8.819 0.103 -11.897 1.00 11.54 159 LYS A O 1
ATOM 679 N N . ALA A 1 96 ? -10.764 0.119 -10.770 1.00 13.45 160 ALA A N 1
ATOM 680 C CA . ALA A 1 96 ? -11.407 -0.849 -11.638 1.00 14.11 160 ALA A CA 1
ATOM 681 C C . ALA A 1 96 ? -11.386 -0.341 -13.074 1.00 19.01 160 ALA A C 1
ATOM 682 O O . ALA A 1 96 ? -10.978 -1.054 -13.992 1.00 16.18 160 ALA A O 1
ATOM 684 N N . ALA A 1 97 ? -11.824 0.898 -13.261 1.00 13.67 161 ALA A N 1
ATOM 685 C CA . ALA A 1 97 ? -11.907 1.501 -14.588 1.00 10.73 161 ALA A CA 1
ATOM 686 C C . ALA A 1 97 ? -10.547 1.734 -15.251 1.00 16.84 161 ALA A C 1
ATOM 687 O O . ALA A 1 97 ? -10.468 1.909 -16.472 1.00 16.62 161 ALA A O 1
ATOM 689 N N . ALA A 1 98 ? -9.478 1.757 -14.452 1.00 13.00 162 ALA A N 1
ATOM 690 C CA . ALA A 1 98 ? -8.138 1.984 -14.979 1.00 13.28 162 ALA A CA 1
ATOM 691 C C . ALA A 1 98 ? -7.406 0.681 -15.277 1.00 14.15 162 ALA A C 1
ATOM 692 O O . ALA A 1 98 ? -6.263 0.704 -15.707 1.00 11.59 162 ALA A O 1
ATOM 694 N N . GLY A 1 99 ? -8.062 -0.445 -15.011 1.00 10.30 163 GLY A N 1
ATOM 695 C CA . GLY A 1 99 ? -7.472 -1.753 -15.247 1.00 11.05 163 GLY A CA 1
ATOM 696 C C . GLY A 1 99 ? -6.448 -2.141 -14.204 1.00 14.50 163 GLY A C 1
ATOM 697 O O . GLY A 1 99 ? -5.581 -2.974 -14.463 1.00 14.32 163 GLY A O 1
ATOM 698 N N . GLU A 1 100 ? -6.570 -1.566 -13.008 1.00 12.47 164 GLU A N 1
ATOM 699 C CA . GLU A 1 100 ? -5.565 -1.759 -11.967 1.00 10.79 164 GLU A CA 1
ATOM 700 C C . GLU A 1 100 ? -5.895 -2.820 -10.915 1.00 14.60 164 GLU A C 1
ATOM 701 O O . GLU A 1 100 ? -5.051 -3.138 -10.080 1.00 17.59 164 GLU A O 1
ATOM 707 N N . LEU A 1 101 ? -7.102 -3.373 -10.950 1.00 14.06 165 LEU A N 1
ATOM 708 C CA . LEU A 1 101 ? -7.483 -4.342 -9.911 1.00 16.74 165 LEU A CA 1
ATOM 709 C C . LEU A 1 101 ? -7.141 -5.768 -10.304 1.00 18.50 165 LEU A C 1
ATOM 710 O O . LEU A 1 101 ? -7.396 -6.177 -11.425 1.00 17.14 165 LEU A O 1
ATOM 715 N N . GLN A 1 102 ? -6.647 -6.576 -9.460 1.00 15.41 166 GLN A N 1
ATOM 716 C CA . GLN A 1 102 ? -6.324 -7.975 -9.751 1.00 15.04 166 GLN A CA 1
ATOM 717 C C . GLN A 1 102 ? -7.599 -8.773 -9.972 1.00 16.64 166 GLN A C 1
ATOM 718 O O . GLN A 1 102 ? -8.560 -8.619 -9.222 1.00 18.44 166 GLN A O 1
ATOM 724 N N . GLU A 1 103 ? -7.487 -9.583 -10.918 1.00 20.28 167 GLU A N 1
ATOM 725 C CA . GLU A 1 103 ? -8.625 -10.423 -11.286 1.00 20.95 167 GLU A CA 1
ATOM 726 C C . GLU A 1 103 ? -9.197 -11.152 -10.076 1.00 13.80 167 GLU A C 1
ATOM 727 O O . GLU A 1 103 ? -8.487 -11.869 -9.379 1.00 16.43 167 GLU A O 1
ATOM 733 N N . ASP A 1 104 ? -10.484 -10.931 -9.843 1.00 14.89 168 ASP A N 1
ATOM 734 C CA . ASP A 1 104 ? -11.242 -11.605 -8.799 1.00 16.41 168 ASP A CA 1
ATOM 735 C C . ASP A 1 104 ? -10.780 -11.284 -7.379 1.00 14.57 168 ASP A C 1
ATOM 736 O O . ASP A 1 104 ? -11.225 -11.940 -6.435 1.00 16.22 168 ASP A O 1
ATOM 741 N N . SER A 1 105 ? -9.920 -10.278 -7.210 1.00 15.69 169 SER A N 1
ATOM 742 C CA . SER A 1 105 ? -9.610 -9.801 -5.861 1.00 14.46 169 SER A CA 1
ATOM 743 C C . SER A 1 105 ? -10.887 -9.221 -5.252 1.00 13.94 169 SER A C 1
ATOM 744 O O . SER A 1 105 ? -11.884 -9.019 -5.949 1.00 13.06 169 SER A O 1
ATOM 747 N N . GLY A 1 106 ? -10.850 -8.935 -3.953 1.00 12.21 170 GLY A N 1
ATOM 748 C CA . GLY A 1 106 ? -12.022 -8.436 -3.267 1.00 12.72 170 GLY A CA 1
ATOM 749 C C . GLY A 1 106 ? -12.600 -7.169 -3.893 1.00 11.17 170 GLY A C 1
ATOM 750 O O . GLY A 1 106 ? -13.831 -7.024 -4.008 1.00 9.53 170 GLY A O 1
ATOM 751 N N . LEU A 1 107 ? -11.730 -6.255 -4.323 1.00 11.13 171 LEU A N 1
ATOM 752 C CA . LEU A 1 107 ? -12.244 -4.999 -4.874 1.00 10.70 171 LEU A CA 1
ATOM 753 C C . LEU A 1 107 ? -12.829 -5.247 -6.268 1.00 11.99 171 LEU A C 1
ATOM 754 O O . LEU A 1 107 ? -13.812 -4.608 -6.644 1.00 12.05 171 LEU A O 1
ATOM 759 N N . CYS A 1 108 ? -12.204 -6.142 -7.039 1.00 10.93 172 CYS A N 1
ATOM 760 C CA . CYS A 1 108 ? -12.715 -6.498 -8.371 1.00 11.76 172 CYS A CA 1
ATOM 761 C C . CYS A 1 108 ? -14.136 -7.043 -8.241 1.00 16.00 172 CYS A C 1
ATOM 762 O O . CYS A 1 108 ? -15.040 -6.686 -9.005 1.00 15.97 172 CYS A O 1
ATOM 765 N N . VAL A 1 109 ? -14.321 -7.915 -7.255 1.00 13.70 173 VAL A N 1
ATOM 766 C CA . VAL A 1 109 ? -15.613 -8.524 -6.984 1.00 13.61 173 VAL A CA 1
ATOM 767 C C . VAL A 1 109 ? -16.655 -7.484 -6.541 1.00 12.95 173 VAL A C 1
ATOM 768 O O . VAL A 1 109 ? -17.795 -7.507 -7.001 1.00 14.99 173 VAL A O 1
ATOM 772 N N . LEU A 1 110 ? -16.247 -6.553 -5.682 1.00 11.09 174 LEU A N 1
ATOM 773 C CA . LEU A 1 110 ? -17.137 -5.487 -5.228 1.00 12.89 174 LEU A CA 1
ATOM 774 C C . LEU A 1 110 ? -17.645 -4.690 -6.410 1.00 16.06 174 LEU A C 1
ATOM 775 O O . LEU A 1 110 ? -18.842 -4.469 -6.547 1.00 12.88 174 LEU A O 1
ATOM 780 N N . ALA A 1 111 ? -16.725 -4.238 -7.257 1.00 10.68 175 ALA A N 1
ATOM 781 C CA . ALA A 1 111 ? -17.117 -3.417 -8.394 1.00 13.96 175 ALA A CA 1
ATOM 782 C C . ALA A 1 111 ? -18.010 -4.218 -9.346 1.00 17.28 175 ALA A C 1
ATOM 783 O O . ALA A 1 111 ? -19.013 -3.704 -9.846 1.00 16.36 175 ALA A O 1
ATOM 785 N N . ARG A 1 112 ? -17.655 -5.457 -9.560 1.00 14.39 176 ARG A N 1
ATOM 786 C CA . ARG A 1 112 ? -18.434 -6.304 -10.424 1.00 17.33 176 ARG A CA 1
ATOM 787 C C . ARG A 1 112 ? -19.851 -6.533 -9.929 1.00 19.24 176 ARG A C 1
ATOM 788 O O . ARG A 1 112 ? -20.786 -6.301 -10.618 1.00 18.83 176 ARG A O 1
ATOM 796 N N . LEU A 1 113 ? -19.981 -6.974 -8.703 1.00 17.28 177 LEU A N 1
ATOM 797 C CA . LEU A 1 113 ? -21.294 -7.244 -8.112 1.00 17.88 177 LEU A CA 1
ATOM 798 C C . LEU A 1 113 ? -22.127 -6.001 -7.828 1.00 16.07 177 LEU A C 1
ATOM 799 O O . LEU A 1 113 ? -23.328 -6.103 -7.629 1.00 25.89 177 LEU A O 1
ATOM 804 N N . SER A 1 114 ? -21.495 -4.831 -7.808 1.00 16.04 178 SER A N 1
ATOM 805 C CA . SER A 1 114 ? -22.217 -3.574 -7.652 1.00 16.67 178 SER A CA 1
ATOM 806 C C . SER A 1 114 ? -23.026 -3.363 -8.923 1.00 23.75 178 SER A C 1
ATOM 807 O O . SER A 1 114 ? -22.765 -4.012 -9.939 1.00 19.09 178 SER A O 1
ATOM 810 N N . GLU A 1 115 ? -23.979 -2.441 -8.877 1.00 24.75 179 GLU A N 1
ATOM 811 C CA . GLU A 1 115 ? -24.778 -2.087 -10.061 1.00 26.73 179 GLU A CA 1
ATOM 812 C C . GLU A 1 115 ? -24.064 -1.155 -11.057 1.00 27.03 179 GLU A C 1
ATOM 813 O O . GLU A 1 115 ? -24.631 -0.770 -12.087 1.00 28.98 179 GLU A O 1
ATOM 819 N N . ILE A 1 116 ? -22.830 -0.785 -10.752 1.00 16.18 180 ILE A N 1
ATOM 820 C CA . ILE A 1 116 ? -22.081 0.098 -11.634 1.00 17.98 180 ILE A CA 1
ATOM 821 C C . ILE A 1 116 ? -21.171 -0.742 -12.520 1.00 22.78 180 ILE A C 1
ATOM 822 O O . ILE A 1 116 ? -20.469 -1.628 -12.025 1.00 17.65 180 ILE A O 1
ATOM 827 N N . ASP A 1 117 ? -21.213 -0.491 -13.826 1.00 23.32 181 ASP A N 1
ATOM 828 C CA . ASP A 1 117 ? -20.288 -1.122 -14.760 1.00 21.49 181 ASP A CA 1
ATOM 829 C C . ASP A 1 117 ? -19.369 -0.047 -15.317 1.00 19.53 181 ASP A C 1
ATOM 830 O O . ASP A 1 117 ? -19.765 0.725 -16.180 1.00 26.14 181 ASP A O 1
ATOM 835 N N . VAL A 1 118 ? -18.148 0.010 -14.801 1.00 17.52 182 VAL A N 1
ATOM 836 C CA . VAL A 1 118 ? -17.194 1.034 -15.200 1.00 19.63 182 VAL A CA 1
ATOM 837 C C . VAL A 1 118 ? -16.674 0.831 -16.618 1.00 17.78 182 VAL A C 1
ATOM 838 O O . VAL A 1 118 ? -16.082 1.740 -17.192 1.00 27.84 182 VAL A O 1
ATOM 842 N N . SER A 1 119 ? -16.903 -0.317 -17.230 1.00 19.65 183 SER A N 1
ATOM 843 C CA . SER A 1 119 ? -16.423 -0.521 -18.589 1.00 25.14 183 SER A CA 1
ATOM 844 C C . SER A 1 119 ? -17.331 0.086 -19.667 1.00 37.61 183 SER A C 1
ATOM 845 O O . SER A 1 119 ? -16.941 0.208 -20.786 1.00 41.06 183 SER A O 1
ATOM 848 N N . SER A 1 120 ? -18.554 0.409 -19.300 1.00 46.65 184 SER A N 1
ATOM 849 C CA . SER A 1 120 ? -19.613 1.019 -20.135 1.00 60.23 184 SER A CA 1
ATOM 850 C C . SER A 1 120 ? -19.198 2.318 -20.787 1.00 71.22 184 SER A C 1
ATOM 851 O O . SER A 1 120 ? -19.409 2.403 -22.011 1.00 74.45 184 SER A O 1
#

Solvent-accessible surface area: 6227 Å² total; per-residue (Å²): 134,83,17,51,83,63,0,164,87,13,58,149,138,31,1,81,20,0,39,125,18,7,137,128,25,10,69,55,214,87,37,58,0,59,37,107,22,0,83,74,0,0,70,142,44,60,20,92,49,101,115,100,24,2,92,63,4,6,134,83,0,13,93,92,174,61,80,60,0,27,37,67,5,0,0,9,0,0,72,52,25,46,62,70,115,28,143,149,94,28,11,0,33,26,0,8,181,70,10,162,12,84,36,97,127

Nearest PDB structures (foldseek):
  5i2q-assembly1_A  TM=9.924E-01  e=1.476E-15  Homo sapiens
  5i2o-assembly1_A  TM=1.004E+00  e=3.094E-15  Homo sapiens
  5h0p-assembly1_A  TM=1.007E+00  e=6.486E-15  Homo sapiens
  7ygw-assembly1_A  TM=9.797E-01  e=2.781E-13  Mus musculus
  4mbe-assembly1_A  TM=5.304E-01  e=1.003E-04  Saccharomyces cerevisiae S288C

CATH classification: 1.10.238.10

Radius of gyration: 12.51 Å; Cα contacts (8 Å, |Δi|>4): 112; chains: 1; bounding box: 22×31×32 Å

GO terms:
  GO:0051015 actin filament binding (F, IDA)
  GO:0061891 calcium ion sensor activity (F, IDA)
  GO:0030027 lamellipodium (C, IDA)
  GO:0051764 actin crosslink formation (P, IDA)
  GO:0045296 cadherin binding (F, HDA)

Sequence (105 aa):
FNPYTEFKEFSRKQIKDMEKMFKQYDAGRDGFIDLMELKLMMEKLGAPQTHLGLKNMIKEVDEDFDSKLSFREFLLIFRKAAAGELQEDSGLCVLARLSEIDVSS

Foldseek 3Di:
DPLCVVCVLDDPVQLVLLVVLQCVLPVVPPQWAAQVSVQVSCVVLVHGDDSVLSQVLCVVQVVVPPRIGGSNSSVVLLVCCLVVNDPPPRPSVSVCVSRPDDSVD

Organism: Homo sapiens (NCBI:txid9606)

Secondary structure (DSSP, 8-state):
--HHHH-TTS-HHHHHHHHHHHHHH-TT-SSEE-HHHHHHHHHHHT----HHHHHHHHHHH-TT-SSSEEHHHHHHHHHHHHTT-SPTT-HHHHHHHHSS--TT-

B-factor: mean 21.78, std 11.06, range [5.53, 74.45]

InterPro domains:
  IPR002048 EF-hand domain [PS50222] (92-127)
  IPR002048 EF-hand domain [PS50222] (128-163)
  IPR002048 EF-hand domain [SM00054] (96-124)
  IPR002048 EF-hand domain [SM00054] (132-160)
  IPR002048 EF-hand domain [cd00051] (96-154)
  IPR011992 EF-hand domain pair [SSF47473] (73-167)
  IPR040365 EF-hand domain-containing protein D1/2 [PTHR13025] (1-240)
  IPR049025 Allograft inflammatory factor 1-like, EF-hand domain pair [PF21008] (92-156)